Protein AF-A0A3M2H0T8-F1 (afdb_monomer)

Foldseek 3Di:
DVVVVVVVVVVVVVVVVVVVVVVVVVLVVLLVVLVVLLVVLLVLLVVLLVVLLVVLCPDPPCSVVSNVVSVVVVVVLVVVLVVVLVVVLVPDPPDSVSSSSSSVSSSVSSNVSSVVSNVSD

Sequence (121 aa):
MVGRAIVVALLFIGLAHAGLEEELEQQQEIEARLQFELEMQRELSALTYSDAVEFAQGAIINREEQMERLEAADIIWDEFIERICRAETLESIGTRAERANNLQCMIKKYKEKEIFFKAII

Solvent-accessible surface area (backbone atoms only — not comparable to full-atom values): 6441 Å² total; per-residue (Å²): 126,67,73,65,58,55,55,53,53,52,52,54,52,54,53,53,50,54,53,49,54,53,52,51,52,52,52,50,54,51,45,53,52,41,51,52,51,32,52,53,32,47,53,51,25,53,49,30,44,50,52,33,50,57,54,42,69,70,43,93,68,65,34,68,62,52,51,55,51,50,55,52,48,56,54,50,48,54,55,49,40,58,52,51,30,62,60,74,34,72,91,41,79,96,38,73,68,29,52,45,51,29,40,52,41,41,33,54,44,32,48,52,51,24,54,54,31,57,72,73,100

Secondary structure (DSSP, 8-state):
-HHHHHHHHHHHHHHHHHHHHHHHHHHHHHHHHHHHHHHHHHHHHHHHHHHHHHHHHT-SSSHHHHHHHHHHHHHHHHHHHHHHHHHTTGGGTTSHHHHHHHHHHHHHHHHHHHHHHHTT-

pLDDT: mean 85.29, std 16.21, range [44.16, 98.5]

Radius of gyration: 23.61 Å; Cα contacts (8 Å, |Δi|>4): 68; chains: 1; bounding box: 53×27×75 Å

Nearest PDB structures (foldseek):
  3gi7-assembly1_A  TM=9.028E-01  e=1.468E-03  Pseudomonas putida KT2440
  4ons-assembly2_C  TM=5.572E-01  e=5.018E+00  Mus musculus
  3k1s-assembly1_A  TM=3.039E-01  e=1.405E+00  Bacillus anthracis
  8qhz-assembly1_D  TM=3.862E-01  e=8.259E+00  Synechocystis sp. PCC 6803

Mean predicted aligned error: 9.03 Å

Structure (mmCIF, N/CA/C/O backbone):
data_AF-A0A3M2H0T8-F1
#
_entry.id   AF-A0A3M2H0T8-F1
#
loop_
_atom_site.group_PDB
_atom_site.id
_atom_site.type_symbol
_atom_site.label_atom_id
_atom_site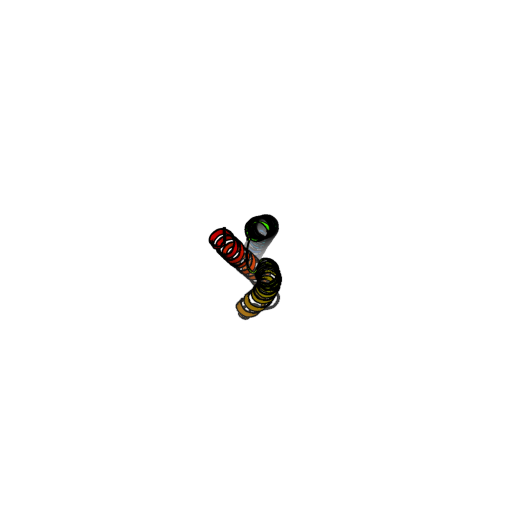.label_alt_id
_atom_site.label_comp_id
_atom_site.label_asym_id
_atom_site.label_entity_id
_atom_site.label_seq_id
_atom_site.pdbx_PDB_ins_code
_atom_site.Cartn_x
_atom_site.Cartn_y
_atom_site.Cartn_z
_atom_site.occupancy
_atom_site.B_iso_or_equiv
_atom_site.auth_seq_id
_atom_site.auth_comp_id
_atom_site.auth_asym_id
_atom_site.auth_atom_id
_atom_site.pdbx_PDB_model_num
ATOM 1 N N . MET A 1 1 ? -33.175 -13.168 52.761 1.00 48.53 1 MET A N 1
ATOM 2 C CA . MET A 1 1 ? -31.821 -13.162 52.154 1.00 48.53 1 MET A CA 1
ATOM 3 C C . MET A 1 1 ? -31.810 -13.288 50.623 1.00 48.53 1 MET A C 1
ATOM 5 O O . MET A 1 1 ? -30.741 -13.174 50.048 1.00 48.53 1 MET A O 1
ATOM 9 N N . VAL A 1 2 ? -32.959 -13.426 49.942 1.00 49.72 2 VAL A N 1
ATOM 10 C CA . VAL A 1 2 ? -33.021 -13.572 48.468 1.00 49.72 2 VAL A CA 1
ATOM 11 C C . VAL A 1 2 ? -32.910 -12.226 47.722 1.00 49.72 2 VAL A C 1
ATOM 13 O O . VAL A 1 2 ? -32.264 -12.147 46.686 1.00 49.72 2 VAL A O 1
ATOM 16 N N . GLY A 1 3 ? -33.433 -11.130 48.288 1.00 44.16 3 GLY A N 1
ATOM 17 C CA . GLY A 1 3 ? -33.424 -9.811 47.630 1.00 44.16 3 GLY A CA 1
ATOM 18 C C . GLY A 1 3 ? -32.046 -9.149 47.474 1.00 44.16 3 GLY A C 1
ATOM 19 O O . GLY A 1 3 ? -31.852 -8.369 46.552 1.00 44.16 3 GLY A O 1
ATOM 20 N N . ARG A 1 4 ? -31.062 -9.483 48.325 1.00 49.75 4 ARG A N 1
ATOM 21 C CA . ARG A 1 4 ? -29.693 -8.932 48.224 1.00 49.75 4 ARG A CA 1
ATOM 22 C C . ARG A 1 4 ? -28.877 -9.560 47.090 1.00 49.75 4 ARG A C 1
ATOM 24 O O . ARG A 1 4 ? -28.058 -8.869 46.503 1.00 49.75 4 ARG A O 1
ATOM 31 N N . ALA A 1 5 ? -29.119 -10.829 46.757 1.00 51.62 5 ALA A N 1
ATOM 32 C CA . ALA A 1 5 ? -28.405 -11.515 45.677 1.00 51.62 5 ALA A CA 1
ATOM 33 C C . ALA A 1 5 ? -28.836 -11.016 44.284 1.00 51.62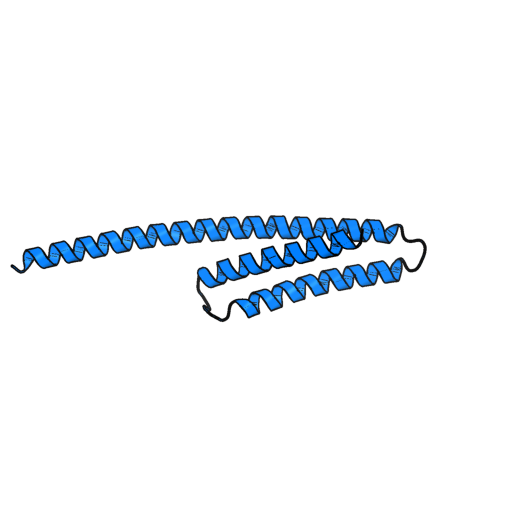 5 ALA A C 1
ATOM 35 O O . ALA A 1 5 ? -28.008 -10.892 43.387 1.00 51.62 5 ALA A O 1
ATOM 36 N N . ILE A 1 6 ? -30.115 -10.660 44.126 1.00 55.44 6 ILE A N 1
ATOM 37 C CA . ILE A 1 6 ? -30.679 -10.178 42.854 1.00 55.44 6 ILE A CA 1
ATOM 38 C C . ILE A 1 6 ? -30.153 -8.775 42.502 1.00 55.44 6 ILE A C 1
ATOM 40 O O . ILE A 1 6 ? -29.829 -8.510 41.348 1.00 55.44 6 ILE A O 1
ATOM 44 N N . VAL A 1 7 ? -29.991 -7.892 43.494 1.00 55.25 7 VAL A N 1
ATOM 45 C CA . VAL A 1 7 ? -29.463 -6.528 43.284 1.00 55.25 7 VAL A CA 1
ATOM 46 C C . VAL A 1 7 ? -27.986 -6.544 42.873 1.00 55.25 7 VAL A C 1
ATOM 48 O O . VAL A 1 7 ? -27.573 -5.759 42.026 1.00 55.25 7 VAL A O 1
ATOM 51 N N . VAL A 1 8 ? -27.197 -7.467 43.427 1.00 58.06 8 VAL A N 1
ATOM 52 C CA . VAL A 1 8 ? -25.776 -7.617 43.084 1.00 58.06 8 VAL A CA 1
ATOM 53 C C . VAL A 1 8 ? -25.608 -8.139 41.652 1.00 58.06 8 VAL A C 1
ATOM 55 O O . VAL A 1 8 ? -24.795 -7.602 40.907 1.00 58.06 8 VAL A O 1
ATOM 58 N N . ALA A 1 9 ? -26.418 -9.115 41.227 1.00 53.59 9 ALA A N 1
ATOM 59 C CA . ALA A 1 9 ? -26.381 -9.627 39.855 1.00 53.59 9 ALA A CA 1
ATOM 60 C C . ALA A 1 9 ? -26.730 -8.550 38.807 1.00 53.59 9 ALA A C 1
ATOM 62 O O . ALA A 1 9 ? -26.059 -8.457 37.785 1.00 53.59 9 ALA A O 1
ATOM 63 N N . LEU A 1 10 ? -27.720 -7.691 39.077 1.00 53.28 10 LEU A N 1
ATOM 64 C CA . LEU A 1 10 ? -28.104 -6.596 38.172 1.00 53.28 10 LEU A CA 1
ATOM 65 C C . LEU A 1 10 ? -27.018 -5.515 38.038 1.00 53.28 10 LEU A C 1
ATOM 67 O O . LEU A 1 10 ? -26.814 -4.993 36.944 1.00 53.28 10 LEU A O 1
ATOM 71 N N . LEU A 1 11 ? -26.284 -5.217 39.116 1.00 52.72 11 LEU A N 1
ATOM 72 C CA . LEU A 1 11 ? -25.150 -4.282 39.085 1.00 52.72 11 LEU A CA 1
ATOM 73 C C . LEU A 1 11 ? -23.981 -4.812 38.241 1.00 52.72 11 LEU A C 1
ATOM 75 O O . LEU A 1 11 ? -23.386 -4.053 37.481 1.00 52.72 11 LEU A O 1
ATOM 79 N N . PHE A 1 12 ? -23.679 -6.111 38.328 1.00 50.88 12 PHE A N 1
ATOM 80 C CA . PHE A 1 12 ? -22.622 -6.721 37.515 1.00 50.88 12 PHE A CA 1
ATOM 81 C C . PHE A 1 12 ? -22.989 -6.814 36.029 1.00 50.88 12 PHE A C 1
ATOM 83 O O . PHE A 1 12 ? -22.121 -6.619 35.184 1.00 50.88 12 PHE A O 1
ATOM 90 N N . ILE A 1 13 ? -24.264 -7.046 35.700 1.00 54.66 13 ILE A N 1
ATOM 91 C CA . ILE A 1 13 ? -24.732 -7.054 34.305 1.00 54.66 13 ILE A CA 1
ATOM 92 C C . ILE A 1 13 ? -24.664 -5.641 33.702 1.00 54.66 13 ILE A C 1
ATOM 94 O O . ILE A 1 13 ? -24.212 -5.491 32.572 1.00 54.66 13 ILE A O 1
ATOM 98 N N . GLY A 1 14 ? -25.045 -4.603 34.459 1.00 51.00 14 GLY A N 1
ATOM 99 C CA . GLY A 1 14 ? -24.964 -3.209 34.003 1.00 51.00 14 GLY A CA 1
ATOM 100 C C . GLY A 1 14 ? -23.530 -2.715 33.772 1.00 51.00 14 GLY A C 1
ATOM 101 O O . GLY A 1 14 ? -23.268 -2.059 32.770 1.00 51.00 14 GLY A O 1
ATOM 102 N N . LEU A 1 15 ? -22.587 -3.078 34.652 1.00 53.09 15 LEU A N 1
ATOM 103 C CA . LEU A 1 15 ? -21.163 -2.747 34.486 1.00 53.09 15 LEU A CA 1
ATOM 104 C C . LEU A 1 15 ? -20.522 -3.492 33.306 1.00 53.09 15 LEU A C 1
ATOM 106 O O . LEU A 1 15 ? -19.713 -2.914 32.587 1.00 53.09 15 LEU A O 1
ATOM 110 N N . ALA A 1 16 ? -20.902 -4.754 33.080 1.00 57.56 16 ALA A N 1
ATOM 111 C CA . ALA A 1 16 ? -20.417 -5.527 31.939 1.00 57.56 16 ALA A CA 1
ATOM 112 C C . ALA A 1 16 ? -20.943 -4.989 30.596 1.00 57.56 16 ALA A C 1
ATOM 114 O O . ALA A 1 16 ? -20.222 -5.029 29.605 1.00 57.56 16 ALA A O 1
ATOM 115 N N . HIS A 1 17 ? -22.176 -4.470 30.556 1.00 59.66 17 HIS A N 1
ATOM 116 C CA . HIS A 1 17 ? -22.751 -3.879 29.343 1.00 59.66 17 HIS A CA 1
ATOM 117 C C . HIS A 1 17 ? -22.107 -2.533 28.989 1.00 59.66 17 HIS A C 1
ATOM 119 O O . HIS A 1 17 ? -21.758 -2.321 27.834 1.00 59.66 17 HIS A O 1
ATOM 125 N N . ALA A 1 18 ? -21.876 -1.672 29.987 1.00 61.16 18 ALA A N 1
ATOM 126 C CA . ALA A 1 18 ? -21.189 -0.398 29.780 1.00 61.16 18 ALA A CA 1
ATOM 127 C C . ALA A 1 18 ? -19.733 -0.596 29.319 1.00 61.16 18 ALA A C 1
ATOM 129 O O . ALA A 1 18 ? -19.278 0.087 28.409 1.00 61.16 18 ALA A O 1
ATOM 130 N N . GLY A 1 19 ? -19.024 -1.578 29.893 1.00 70.81 19 GLY A N 1
ATOM 131 C CA . GLY A 1 19 ? -17.665 -1.916 29.459 1.00 70.81 19 GLY A CA 1
ATOM 132 C C . GLY A 1 19 ? -17.600 -2.489 28.039 1.00 70.81 19 GLY A C 1
ATOM 133 O O . GLY A 1 19 ? -16.646 -2.220 27.319 1.00 70.81 19 GLY A O 1
ATOM 134 N N . LEU A 1 20 ? -18.621 -3.241 27.614 1.00 73.81 20 LEU A N 1
ATOM 135 C CA . LEU A 1 20 ? -18.694 -3.794 26.259 1.00 73.81 20 LEU A CA 1
ATOM 136 C C . LEU A 1 20 ? -18.987 -2.719 25.201 1.00 73.81 20 LEU A C 1
ATOM 138 O O 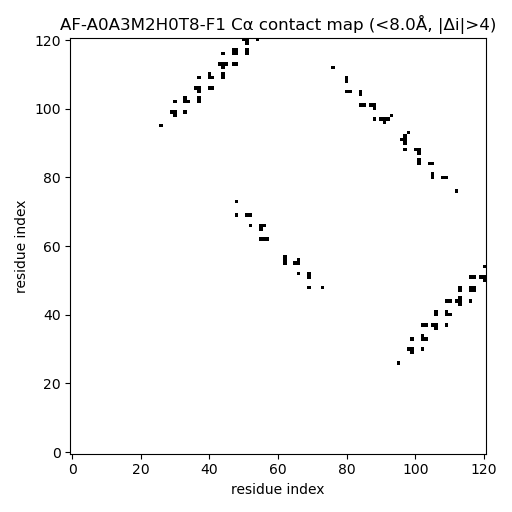. LEU A 1 20 ? -18.412 -2.769 24.117 1.00 73.81 20 LEU A O 1
ATOM 142 N N . GLU A 1 21 ? -19.880 -1.767 25.489 1.00 78.81 21 GLU A N 1
ATOM 143 C CA . GLU A 1 21 ? -20.152 -0.634 24.589 1.00 78.81 21 GLU A CA 1
ATOM 144 C C . GLU A 1 21 ? -18.904 0.236 24.400 1.00 78.81 21 GLU A C 1
ATOM 146 O O . GLU A 1 21 ? -18.537 0.529 23.263 1.00 78.81 21 GLU A O 1
ATOM 151 N N . GLU A 1 22 ? -18.200 0.557 25.488 1.00 82.38 22 GLU A N 1
ATOM 152 C CA . GLU A 1 22 ? -16.956 1.334 25.437 1.00 82.38 22 GLU A CA 1
ATOM 153 C C . GLU A 1 22 ? -15.851 0.600 24.653 1.00 82.38 22 GLU A C 1
ATOM 155 O O . GLU A 1 22 ? -15.163 1.202 23.827 1.00 82.38 22 GLU A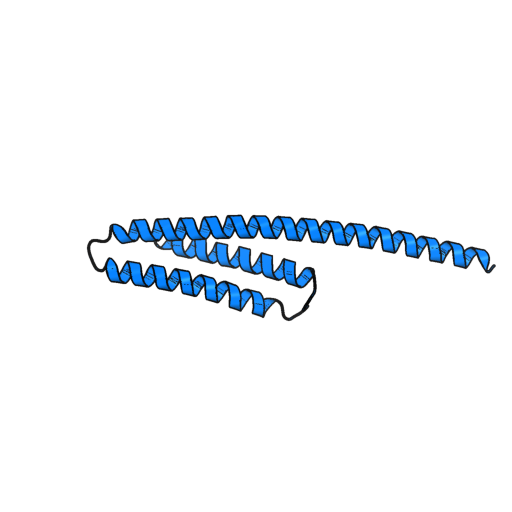 O 1
ATOM 160 N N . GLU A 1 23 ? -15.708 -0.717 24.837 1.00 81.44 23 GLU A N 1
ATOM 161 C CA . GLU A 1 23 ? -14.753 -1.530 24.072 1.00 81.44 23 GLU A CA 1
ATOM 162 C C . GLU A 1 23 ? -15.097 -1.567 22.570 1.00 81.44 23 GLU A C 1
ATOM 164 O O . GLU A 1 23 ? -14.206 -1.500 21.718 1.00 81.44 23 GLU A O 1
ATOM 169 N N . LEU A 1 24 ? -16.386 -1.637 22.222 1.00 84.25 24 LEU A N 1
ATOM 170 C CA . LEU A 1 24 ? -16.840 -1.620 20.830 1.00 84.25 24 LEU A CA 1
ATOM 171 C C . LEU A 1 24 ? -16.598 -0.268 20.153 1.00 84.25 24 LEU A C 1
ATOM 173 O O . LEU A 1 24 ? -16.153 -0.250 19.001 1.00 84.25 24 LEU A O 1
ATOM 177 N N . GLU A 1 25 ? -16.864 0.840 20.846 1.00 86.94 25 GLU A N 1
ATOM 178 C CA . GLU A 1 25 ? -16.569 2.187 20.347 1.00 86.94 25 GLU A CA 1
ATOM 179 C C . GLU A 1 25 ? -15.063 2.364 20.120 1.00 86.94 25 GLU A C 1
ATOM 181 O O . GLU A 1 25 ? -14.646 2.762 19.031 1.00 86.94 25 GLU A O 1
ATOM 186 N N . GLN A 1 26 ? -14.229 1.950 21.079 1.00 85.19 26 GLN A N 1
ATOM 187 C CA . GLN A 1 26 ? -12.772 1.994 20.926 1.00 85.19 26 GLN A CA 1
ATOM 188 C C . GLN A 1 26 ? -12.285 1.170 19.727 1.00 85.19 26 GLN A C 1
ATOM 190 O O . GLN A 1 26 ? -11.443 1.630 18.954 1.00 85.19 26 GLN A O 1
ATOM 195 N N . GLN A 1 27 ? -12.820 -0.038 19.523 1.00 85.06 27 GLN A N 1
ATOM 196 C CA . GLN A 1 27 ? -12.460 -0.855 18.360 1.00 85.06 27 GLN A CA 1
ATOM 197 C C . GLN A 1 27 ? -12.877 -0.196 17.038 1.00 85.06 27 GLN A C 1
ATOM 199 O O . GLN A 1 27 ? -12.132 -0.270 16.060 1.00 85.06 27 GLN A O 1
ATOM 204 N N . GLN A 1 28 ? -14.027 0.483 16.995 1.00 89.06 28 GLN A N 1
ATOM 205 C CA . GLN A 1 28 ? -14.463 1.236 15.815 1.00 89.06 28 GLN A CA 1
ATOM 206 C C . GLN A 1 28 ? -13.549 2.420 15.507 1.00 89.06 28 GLN A C 1
ATOM 208 O O . GLN A 1 28 ? -13.194 2.621 14.345 1.00 89.06 28 GLN A O 1
ATOM 213 N N . GLU A 1 29 ? -13.142 3.179 16.523 1.00 91.44 29 GLU A N 1
ATOM 214 C CA . GLU A 1 29 ? -12.199 4.286 16.351 1.00 91.44 29 GLU A CA 1
ATOM 215 C C . GLU A 1 29 ? -10.838 3.795 15.844 1.00 91.44 29 GLU A C 1
ATOM 217 O O . GLU A 1 29 ? -10.253 4.397 14.938 1.00 91.44 29 GLU A O 1
ATOM 222 N N . ILE A 1 30 ? -10.352 2.668 16.375 1.00 91.19 30 ILE A N 1
ATOM 223 C CA . ILE A 1 30 ? -9.115 2.031 15.913 1.00 91.19 30 ILE A CA 1
ATOM 224 C C . ILE A 1 30 ? -9.242 1.606 14.446 1.00 91.19 30 ILE A C 1
ATOM 226 O O . ILE A 1 30 ? -8.358 1.918 13.649 1.00 91.19 30 ILE A O 1
ATOM 230 N N . GLU A 1 31 ? -10.330 0.929 14.067 1.00 91.38 31 GLU A N 1
ATOM 231 C CA . GLU A 1 31 ? -10.573 0.522 12.676 1.00 91.38 31 GLU A CA 1
ATOM 232 C C . GLU A 1 31 ? -10.602 1.730 11.727 1.00 91.38 31 GLU A C 1
ATOM 234 O O . GLU A 1 31 ? -9.951 1.697 10.682 1.00 91.38 31 GLU A O 1
ATOM 239 N N . ALA A 1 32 ? -11.304 2.805 12.095 1.00 94.00 32 ALA A N 1
ATOM 240 C CA . ALA A 1 32 ? -11.398 4.017 11.282 1.00 94.00 32 ALA A CA 1
ATOM 241 C C . ALA A 1 32 ? -10.031 4.692 11.100 1.00 94.00 32 ALA A C 1
ATOM 243 O O . ALA A 1 32 ? -9.663 5.092 9.994 1.00 94.00 32 ALA A O 1
ATOM 244 N N . ARG A 1 33 ? -9.236 4.766 12.173 1.00 96.69 33 ARG A N 1
ATOM 245 C CA . ARG A 1 33 ? -7.872 5.295 12.112 1.00 96.69 33 ARG A CA 1
ATOM 246 C C . ARG A 1 33 ? -6.972 4.450 11.210 1.00 96.69 33 ARG A C 1
ATOM 248 O O . ARG A 1 33 ? -6.222 5.009 10.416 1.00 96.69 33 ARG A O 1
ATOM 255 N N . LEU A 1 34 ? -7.042 3.124 11.327 1.00 96.88 34 LEU A N 1
ATOM 256 C CA . LEU A 1 34 ? -6.255 2.210 10.498 1.00 96.88 34 LEU A CA 1
ATOM 257 C C . LEU A 1 34 ? -6.661 2.287 9.020 1.00 96.88 34 LEU A C 1
ATOM 259 O O . LEU A 1 34 ? -5.802 2.206 8.149 1.00 96.88 34 LEU A O 1
ATOM 263 N N . GLN A 1 35 ? -7.945 2.478 8.716 1.00 97.31 35 GLN A N 1
ATOM 264 C CA . GLN A 1 35 ? -8.400 2.705 7.341 1.00 97.31 35 GLN A CA 1
ATOM 265 C C . GLN A 1 35 ? -7.800 3.982 6.752 1.00 97.31 35 GLN A C 1
ATOM 267 O O . GLN A 1 35 ? -7.232 3.934 5.664 1.00 97.31 35 GLN A O 1
ATOM 272 N N . PHE A 1 36 ? -7.850 5.087 7.497 1.00 97.94 36 PHE A N 1
ATOM 273 C CA . PHE A 1 36 ? -7.234 6.342 7.070 1.00 97.94 36 PHE A CA 1
ATOM 274 C C . PHE A 1 36 ? -5.717 6.200 6.856 1.00 97.94 36 PHE A C 1
ATOM 276 O O . PHE A 1 36 ? -5.170 6.666 5.858 1.00 97.94 36 PHE A O 1
ATOM 283 N N . GLU A 1 37 ? -5.024 5.515 7.769 1.00 98.19 37 GLU A N 1
ATOM 284 C CA . GLU A 1 37 ? -3.587 5.259 7.642 1.00 98.19 37 GLU A CA 1
ATOM 285 C C . GLU A 1 37 ? -3.258 4.392 6.417 1.00 98.19 37 GLU A C 1
ATOM 287 O O . GLU A 1 37 ? -2.285 4.664 5.714 1.00 98.19 37 GLU A O 1
ATOM 292 N N . LEU A 1 38 ? -4.088 3.389 6.117 1.00 98.12 38 LEU A N 1
ATOM 293 C CA . LEU A 1 38 ? -3.945 2.560 4.922 1.00 98.12 38 LEU A CA 1
ATOM 294 C C . LEU A 1 38 ? -4.119 3.370 3.632 1.00 98.12 38 LEU A C 1
ATOM 296 O O . LEU A 1 38 ? -3.349 3.175 2.694 1.00 98.12 38 LEU A O 1
ATOM 300 N N . GLU A 1 39 ? -5.109 4.260 3.570 1.00 98.31 39 GLU A N 1
ATOM 301 C CA . GLU A 1 39 ? -5.330 5.135 2.410 1.00 98.31 39 GLU A CA 1
ATOM 302 C C . GLU A 1 39 ? -4.120 6.038 2.160 1.00 98.31 39 GLU A C 1
ATOM 304 O O . GLU A 1 39 ? -3.553 6.017 1.068 1.00 98.31 39 GLU A O 1
ATOM 309 N N . MET A 1 40 ? -3.641 6.726 3.198 1.00 98.38 40 MET A N 1
ATOM 310 C CA . MET A 1 40 ? -2.436 7.554 3.115 1.00 98.38 40 MET A CA 1
ATOM 311 C C . MET A 1 40 ? -1.213 6.738 2.666 1.00 98.38 40 MET A C 1
ATOM 313 O O . MET A 1 40 ? -0.441 7.172 1.813 1.00 98.38 40 MET A O 1
ATOM 317 N N . GLN A 1 41 ? -1.017 5.540 3.222 1.00 98.31 41 GLN A N 1
ATOM 318 C CA . GLN A 1 41 ? 0.140 4.711 2.890 1.00 98.31 41 GLN A CA 1
ATOM 319 C C . GLN A 1 41 ? 0.078 4.163 1.453 1.00 98.31 41 GLN A C 1
ATOM 321 O O . GLN A 1 41 ? 1.120 4.020 0.807 1.00 98.31 41 GLN A O 1
ATOM 326 N N . ARG A 1 42 ? -1.127 3.896 0.929 1.00 98.19 42 ARG A N 1
ATOM 327 C CA . ARG A 1 42 ? -1.348 3.559 -0.486 1.00 98.19 42 ARG A CA 1
ATOM 328 C C . ARG A 1 42 ? -0.975 4.720 -1.394 1.00 98.19 42 ARG A C 1
ATOM 330 O O . ARG A 1 42 ? -0.206 4.509 -2.329 1.00 98.19 42 ARG A O 1
ATOM 337 N N . GLU A 1 43 ? -1.451 5.926 -1.089 1.00 98.31 43 GLU A N 1
ATOM 338 C CA . GLU A 1 43 ? -1.112 7.138 -1.844 1.00 98.31 43 GLU A CA 1
ATOM 339 C C . GLU A 1 43 ? 0.400 7.388 -1.866 1.00 98.31 43 GLU A C 1
ATOM 341 O O . GLU A 1 43 ? 0.968 7.615 -2.933 1.00 98.31 43 GLU A O 1
ATOM 346 N N . LEU A 1 44 ? 1.073 7.263 -0.717 1.00 98.12 44 LEU A N 1
ATOM 347 C CA . LEU A 1 44 ? 2.531 7.391 -0.632 1.00 98.12 44 LEU A CA 1
ATOM 348 C C . LEU A 1 44 ? 3.250 6.343 -1.487 1.00 98.12 44 LEU A C 1
ATOM 350 O O . LEU A 1 44 ? 4.174 6.687 -2.222 1.00 98.12 44 LEU A O 1
ATOM 354 N N . SER A 1 45 ? 2.820 5.078 -1.434 1.00 97.69 45 SER A N 1
ATOM 355 C CA . SER A 1 45 ? 3.428 4.026 -2.255 1.00 97.69 45 SER A CA 1
ATOM 356 C C . SER A 1 45 ? 3.237 4.278 -3.758 1.00 97.69 45 SER A C 1
ATOM 358 O O . SER A 1 45 ? 4.188 4.132 -4.526 1.00 97.69 45 SER A O 1
ATOM 360 N N . ALA A 1 46 ? 2.053 4.743 -4.170 1.00 98.00 46 ALA A N 1
ATOM 361 C CA . ALA A 1 46 ? 1.748 5.074 -5.559 1.00 98.00 46 ALA A CA 1
ATOM 362 C C . ALA A 1 46 ? 2.567 6.274 -6.054 1.00 98.00 46 ALA A C 1
ATOM 364 O O . ALA A 1 46 ? 3.083 6.251 -7.171 1.00 98.00 46 ALA A O 1
ATOM 365 N N . LEU A 1 47 ? 2.752 7.291 -5.207 1.00 98.31 47 LEU A N 1
ATOM 366 C CA . LEU A 1 47 ? 3.627 8.421 -5.507 1.00 98.31 47 LEU A CA 1
ATOM 367 C C . LEU A 1 47 ? 5.070 7.954 -5.731 1.00 98.31 47 LEU A C 1
ATOM 369 O O . LEU A 1 47 ? 5.664 8.289 -6.746 1.00 98.31 47 LEU A O 1
ATOM 373 N N . THR A 1 48 ? 5.610 7.109 -4.849 1.00 97.75 48 THR A N 1
ATOM 374 C CA . THR A 1 48 ? 6.987 6.609 -5.013 1.00 97.75 48 THR A CA 1
ATOM 375 C C . THR A 1 48 ? 7.176 5.728 -6.244 1.00 97.75 48 THR A C 1
ATOM 377 O O . THR A 1 48 ? 8.248 5.742 -6.845 1.00 97.75 48 THR A O 1
ATOM 380 N N . TYR A 1 49 ? 6.144 4.981 -6.648 1.00 97.94 49 TYR A N 1
ATOM 381 C CA . TYR A 1 49 ? 6.142 4.273 -7.925 1.00 97.94 49 TYR A CA 1
ATOM 382 C C . TYR A 1 49 ? 6.179 5.257 -9.104 1.00 97.94 49 TYR A C 1
ATOM 384 O O . TYR A 1 49 ? 6.989 5.086 -10.014 1.00 97.94 49 TYR A O 1
ATOM 392 N N . SER A 1 50 ? 5.359 6.313 -9.066 1.00 97.75 50 SER A N 1
ATOM 393 C CA . SER A 1 50 ? 5.369 7.372 -10.083 1.00 97.75 50 SER A CA 1
ATOM 394 C C . SER A 1 50 ? 6.741 8.044 -10.194 1.00 97.75 50 SER A C 1
ATOM 396 O O . SER A 1 50 ? 7.232 8.235 -11.305 1.00 97.75 50 SER A O 1
ATOM 398 N N . ASP A 1 51 ? 7.387 8.340 -9.065 1.00 97.19 51 ASP A N 1
ATOM 399 C CA . ASP A 1 51 ? 8.735 8.915 -9.031 1.00 97.19 51 ASP A CA 1
ATOM 400 C C . ASP A 1 51 ? 9.772 7.951 -9.646 1.00 97.19 51 ASP A C 1
ATOM 402 O O . ASP A 1 51 ? 10.633 8.361 -10.426 1.00 97.19 51 ASP A O 1
ATOM 406 N N . ALA A 1 52 ? 9.674 6.647 -9.354 1.00 96.25 52 ALA A N 1
ATOM 407 C CA . ALA A 1 52 ? 10.544 5.626 -9.945 1.00 96.25 52 ALA A CA 1
ATOM 408 C C . ALA A 1 52 ? 10.335 5.486 -11.464 1.00 96.25 52 ALA A C 1
ATOM 410 O O . ALA A 1 52 ? 11.296 5.302 -12.215 1.00 96.25 52 ALA A O 1
ATOM 411 N N . VAL A 1 53 ? 9.090 5.609 -11.929 1.00 96.12 53 VAL A N 1
ATOM 412 C CA . VAL A 1 53 ? 8.750 5.652 -13.355 1.00 96.12 53 VAL A CA 1
ATOM 413 C C . VAL A 1 53 ? 9.350 6.889 -14.024 1.00 96.12 53 VAL A C 1
ATOM 415 O O . VAL A 1 53 ? 9.976 6.763 -15.076 1.00 96.12 53 VAL A O 1
ATOM 418 N N . GLU A 1 54 ? 9.204 8.072 -13.427 1.00 95.00 54 GLU A N 1
ATOM 419 C CA . GLU A 1 54 ? 9.798 9.309 -13.947 1.00 95.00 54 GLU A CA 1
ATOM 420 C C . GLU A 1 54 ? 11.327 9.192 -14.045 1.00 95.00 54 GLU A C 1
ATOM 422 O O . GLU A 1 54 ? 11.915 9.519 -15.080 1.00 95.00 54 GLU A O 1
ATOM 427 N N . PHE A 1 55 ? 11.970 8.634 -13.018 1.00 92.75 55 PHE A N 1
ATOM 428 C CA . PHE A 1 55 ? 13.404 8.358 -13.030 1.00 92.75 55 PHE A CA 1
ATOM 429 C C . PHE A 1 55 ? 13.806 7.422 -14.184 1.00 92.75 55 PHE A C 1
ATOM 431 O O . PHE A 1 55 ? 14.730 7.727 -14.947 1.00 92.75 55 PHE A O 1
ATOM 438 N N . ALA A 1 56 ? 13.078 6.318 -14.377 1.00 92.38 56 ALA A N 1
ATOM 439 C CA . ALA A 1 56 ? 13.343 5.355 -15.447 1.00 92.38 56 ALA A CA 1
ATOM 440 C C . ALA A 1 56 ? 13.109 5.931 -16.856 1.00 92.38 56 ALA A C 1
ATOM 442 O 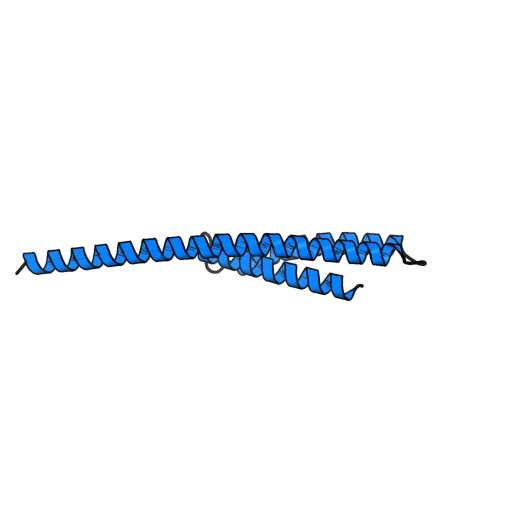O . ALA A 1 56 ? 13.804 5.553 -17.802 1.00 92.38 56 ALA A O 1
ATOM 443 N N . GLN A 1 57 ? 12.193 6.892 -17.026 1.00 91.25 57 GLN A N 1
ATOM 444 C CA . GLN A 1 57 ? 11.991 7.575 -18.312 1.00 91.25 57 GLN A CA 1
ATOM 445 C C . GLN A 1 57 ? 13.236 8.341 -18.782 1.00 91.25 57 GLN A C 1
ATOM 447 O O . GLN A 1 57 ? 13.445 8.480 -19.993 1.00 91.25 57 GLN A O 1
ATOM 452 N N . GLY A 1 58 ? 14.077 8.790 -17.845 1.00 89.31 58 GLY A N 1
ATOM 453 C CA . GLY A 1 58 ? 15.366 9.425 -18.120 1.00 89.31 58 GLY A CA 1
ATOM 454 C C . GLY A 1 58 ? 16.456 8.468 -18.620 1.00 89.31 58 GLY A C 1
ATOM 455 O O . GLY A 1 58 ? 17.523 8.927 -19.038 1.00 89.31 58 GLY A O 1
ATOM 456 N N . ALA A 1 59 ? 16.224 7.150 -18.608 1.00 87.25 59 ALA A N 1
ATOM 457 C CA . ALA A 1 59 ? 17.211 6.165 -19.033 1.00 87.25 59 ALA A CA 1
ATOM 458 C C . ALA A 1 59 ? 17.490 6.229 -20.547 1.00 87.25 59 ALA A C 1
ATOM 460 O O . ALA A 1 59 ? 16.587 6.212 -21.385 1.00 87.25 59 ALA A O 1
ATOM 461 N N . ILE A 1 60 ? 18.778 6.244 -20.905 1.00 85.50 60 ILE A N 1
ATOM 462 C CA . ILE A 1 60 ? 19.247 6.298 -22.303 1.00 85.50 60 ILE A CA 1
ATOM 463 C C . ILE A 1 60 ? 19.205 4.907 -22.963 1.00 85.50 60 ILE A C 1
ATOM 465 O O . ILE A 1 60 ? 19.067 4.795 -24.179 1.00 85.50 60 ILE A O 1
ATOM 469 N N . ILE A 1 61 ? 19.322 3.839 -22.168 1.00 86.38 61 ILE A N 1
ATOM 470 C CA . ILE A 1 61 ? 19.408 2.445 -22.623 1.00 86.38 61 ILE A CA 1
ATOM 471 C C . ILE A 1 61 ? 18.376 1.613 -21.853 1.00 86.38 61 ILE A C 1
ATOM 473 O O . ILE A 1 61 ? 18.195 1.822 -20.657 1.00 86.38 61 ILE A O 1
ATOM 477 N N . ASN A 1 62 ? 17.721 0.667 -22.533 1.00 86.94 62 ASN A N 1
ATOM 478 C CA . ASN A 1 62 ? 16.742 -0.276 -21.965 1.00 86.94 62 ASN A CA 1
ATOM 479 C C . ASN A 1 62 ? 15.532 0.373 -21.270 1.00 86.94 62 ASN A C 1
ATOM 481 O O . ASN A 1 62 ? 14.896 -0.261 -20.435 1.00 86.94 62 ASN A O 1
ATOM 485 N N . ARG A 1 63 ? 15.188 1.618 -21.623 1.00 91.62 63 ARG A N 1
ATOM 486 C CA . ARG A 1 63 ? 14.056 2.350 -21.034 1.00 91.62 63 ARG A CA 1
ATOM 487 C C . ARG A 1 63 ? 12.747 1.560 -21.085 1.00 91.62 63 ARG A C 1
ATOM 489 O O . ARG A 1 63 ? 12.051 1.484 -20.087 1.00 91.62 63 ARG A O 1
ATOM 496 N N . GLU A 1 64 ? 12.418 0.981 -22.237 1.00 93.12 64 GLU A N 1
ATOM 497 C CA . GLU A 1 64 ? 11.180 0.209 -22.422 1.00 93.12 64 GLU A CA 1
ATOM 498 C C . GLU A 1 64 ? 11.130 -1.004 -21.485 1.00 93.12 64 GLU A C 1
ATOM 500 O O . GLU A 1 64 ? 10.188 -1.148 -20.717 1.00 93.12 64 GLU A O 1
ATOM 505 N N . GLU A 1 65 ? 12.209 -1.787 -21.435 1.00 94.38 65 GLU A N 1
ATOM 506 C CA . GLU A 1 65 ? 12.324 -2.927 -20.522 1.00 94.38 65 GLU A CA 1
ATOM 507 C C . GLU A 1 65 ? 12.269 -2.503 -19.041 1.00 94.38 65 GLU A C 1
ATOM 509 O O . GLU A 1 65 ? 11.675 -3.196 -18.217 1.00 94.38 65 GLU A O 1
ATOM 514 N N . GLN A 1 66 ? 12.878 -1.370 -18.672 1.00 93.69 66 GLN A N 1
ATOM 515 C CA . GLN A 1 66 ? 12.800 -0.848 -17.303 1.00 93.69 66 GLN A CA 1
ATOM 516 C C . GLN A 1 66 ? 11.370 -0.451 -16.927 1.00 93.69 66 GLN A C 1
ATOM 518 O O . GLN A 1 66 ? 10.921 -0.781 -15.831 1.00 93.69 66 GLN A O 1
ATOM 523 N N . MET A 1 67 ? 10.651 0.202 -17.840 1.00 95.81 67 MET A N 1
ATOM 524 C CA . MET A 1 67 ? 9.253 0.583 -17.646 1.00 95.81 67 MET A CA 1
ATOM 525 C C . MET A 1 67 ? 8.349 -0.645 -17.492 1.00 95.81 67 MET A C 1
ATOM 527 O O . MET A 1 67 ? 7.594 -0.714 -16.525 1.00 95.81 67 MET A O 1
ATOM 531 N N . GLU A 1 68 ? 8.483 -1.644 -18.372 1.00 96.31 68 GLU A N 1
ATOM 532 C CA . GLU A 1 68 ? 7.724 -2.902 -18.285 1.00 96.31 68 GLU A CA 1
ATOM 533 C C . GLU A 1 68 ? 7.974 -3.629 -16.956 1.00 96.31 68 GLU A C 1
ATOM 535 O O . GLU A 1 68 ? 7.048 -4.131 -16.318 1.00 96.31 68 GLU A O 1
ATOM 540 N N . ARG A 1 69 ? 9.231 -3.667 -16.498 1.00 95.50 69 ARG A N 1
ATOM 541 C CA . ARG A 1 69 ? 9.589 -4.292 -15.216 1.00 95.50 69 ARG A CA 1
ATOM 542 C C . ARG A 1 69 ? 9.012 -3.539 -14.021 1.00 95.50 69 ARG A C 1
ATOM 544 O O . ARG A 1 69 ? 8.610 -4.189 -13.059 1.00 95.50 69 ARG A O 1
ATOM 551 N N . LEU A 1 70 ? 8.989 -2.206 -14.059 1.00 96.94 70 LEU A N 1
ATOM 552 C CA . LEU A 1 70 ? 8.405 -1.387 -12.995 1.00 96.94 70 LEU A CA 1
ATOM 553 C C . LEU A 1 70 ? 6.890 -1.573 -12.917 1.00 96.94 70 LEU A C 1
ATOM 555 O O . LEU A 1 70 ? 6.372 -1.787 -11.825 1.00 96.94 70 LEU A O 1
ATOM 559 N N . GLU A 1 71 ? 6.196 -1.551 -14.055 1.00 97.75 71 GLU A N 1
ATOM 560 C CA . GLU A 1 71 ? 4.756 -1.830 -14.129 1.00 97.75 71 GLU A CA 1
ATOM 561 C C . GLU A 1 71 ? 4.431 -3.233 -13.599 1.00 97.75 71 GLU A C 1
ATOM 563 O O . GLU A 1 71 ? 3.579 -3.393 -12.725 1.00 97.75 71 GLU A O 1
ATOM 568 N N . ALA A 1 72 ? 5.169 -4.252 -14.049 1.00 97.94 72 ALA A N 1
ATOM 569 C CA . ALA A 1 72 ? 4.981 -5.614 -13.561 1.00 97.94 72 ALA A CA 1
ATOM 570 C C . ALA A 1 72 ? 5.244 -5.729 -12.051 1.00 97.94 72 ALA A C 1
ATOM 572 O O . ALA A 1 72 ? 4.500 -6.410 -11.343 1.00 97.94 72 ALA A O 1
ATOM 573 N N . ALA A 1 73 ? 6.286 -5.066 -11.541 1.00 97.62 73 ALA A N 1
ATOM 574 C CA . ALA A 1 73 ? 6.595 -5.064 -10.116 1.00 97.62 73 ALA A CA 1
ATOM 575 C C . ALA A 1 73 ? 5.479 -4.413 -9.287 1.00 97.62 73 ALA A C 1
ATOM 577 O O . ALA A 1 73 ? 5.131 -4.951 -8.238 1.00 97.62 73 ALA A O 1
ATOM 578 N N . ASP A 1 74 ? 4.908 -3.297 -9.746 1.00 98.25 74 ASP A N 1
ATOM 579 C CA . ASP A 1 74 ? 3.829 -2.588 -9.051 1.00 98.25 74 ASP A CA 1
ATOM 580 C C . ASP A 1 74 ? 2.582 -3.466 -8.870 1.00 98.25 74 ASP A C 1
ATOM 582 O O . ASP A 1 74 ? 2.083 -3.615 -7.746 1.00 98.25 74 ASP A O 1
ATOM 586 N N . ILE A 1 75 ? 2.175 -4.144 -9.950 1.00 98.12 75 ILE A N 1
ATOM 587 C CA . ILE A 1 75 ? 1.057 -5.097 -9.968 1.00 98.12 75 ILE A CA 1
ATOM 588 C C . ILE A 1 75 ? 1.335 -6.286 -9.040 1.00 98.12 75 ILE A C 1
ATOM 590 O O . ILE A 1 75 ? 0.499 -6.647 -8.209 1.00 98.12 75 ILE A O 1
ATOM 594 N N . ILE A 1 76 ? 2.522 -6.896 -9.146 1.00 98.06 76 ILE A N 1
ATOM 595 C CA . ILE A 1 76 ? 2.896 -8.061 -8.328 1.00 98.06 76 ILE A CA 1
ATOM 596 C C . ILE A 1 76 ? 2.926 -7.699 -6.842 1.00 98.06 76 ILE A C 1
ATOM 598 O O . ILE A 1 76 ? 2.522 -8.513 -6.009 1.00 98.06 76 ILE A O 1
ATOM 602 N N . TRP A 1 77 ? 3.382 -6.494 -6.498 1.00 98.19 77 TRP A N 1
ATOM 603 C CA . TRP A 1 77 ? 3.347 -6.008 -5.124 1.00 98.19 77 TRP A CA 1
ATOM 604 C C . TRP A 1 77 ? 1.920 -5.931 -4.586 1.00 98.19 77 TRP A C 1
ATOM 606 O O . TRP A 1 77 ? 1.677 -6.433 -3.491 1.00 98.19 77 TRP A O 1
ATOM 616 N N . ASP A 1 78 ? 0.975 -5.368 -5.339 1.00 97.25 78 ASP A N 1
ATOM 617 C CA . ASP A 1 78 ? -0.417 -5.272 -4.886 1.00 97.25 78 ASP A CA 1
ATOM 618 C C . ASP A 1 78 ? -1.050 -6.654 -4.694 1.00 97.25 78 ASP A C 1
ATOM 620 O O . ASP A 1 78 ? -1.636 -6.929 -3.643 1.00 97.25 78 ASP A O 1
ATOM 624 N N . GLU A 1 79 ? -0.844 -7.575 -5.639 1.00 97.44 79 GLU A N 1
ATOM 625 C CA . GLU A 1 79 ? -1.308 -8.957 -5.490 1.00 97.44 79 GLU A CA 1
ATOM 626 C C . GLU A 1 79 ? -0.680 -9.661 -4.279 1.00 97.44 79 GLU A C 1
ATOM 628 O O . GLU A 1 79 ? -1.356 -10.402 -3.555 1.00 97.44 79 GLU A O 1
ATOM 633 N N . PHE A 1 80 ? 0.619 -9.454 -4.051 1.00 96.62 80 PHE A N 1
ATOM 634 C CA . PHE A 1 80 ? 1.328 -10.015 -2.908 1.00 96.62 80 PHE A CA 1
ATOM 635 C C . PHE A 1 80 ? 0.743 -9.505 -1.588 1.00 96.62 80 PHE A C 1
ATOM 637 O O . PHE A 1 80 ? 0.456 -10.320 -0.708 1.00 96.62 80 PHE A O 1
ATOM 644 N N . ILE A 1 81 ? 0.517 -8.192 -1.471 1.00 96.94 81 ILE A N 1
ATOM 645 C CA . ILE A 1 81 ? -0.072 -7.548 -0.289 1.00 96.94 81 ILE A CA 1
ATOM 646 C C . ILE A 1 81 ? -1.444 -8.149 0.019 1.00 96.94 81 ILE A C 1
ATOM 648 O O . ILE A 1 81 ? -1.700 -8.570 1.149 1.00 96.94 81 ILE A O 1
ATOM 652 N N . GLU A 1 82 ? -2.320 -8.239 -0.982 1.00 93.06 82 GLU A N 1
ATOM 653 C CA . GLU A 1 82 ? -3.665 -8.777 -0.788 1.00 93.06 82 GLU A CA 1
ATOM 654 C C . GLU A 1 82 ? -3.651 -10.237 -0.332 1.00 93.06 82 GLU A C 1
ATOM 656 O O . GLU A 1 82 ? -4.414 -10.623 0.558 1.00 93.06 82 GLU A O 1
ATOM 661 N N . ARG A 1 83 ? -2.788 -11.065 -0.929 1.00 93.06 83 ARG A N 1
ATOM 662 C CA . ARG A 1 83 ? -2.719 -12.494 -0.606 1.00 93.06 83 ARG A CA 1
ATOM 663 C C . ARG A 1 83 ? -2.114 -12.734 0.769 1.00 93.06 83 ARG A C 1
ATOM 665 O O . ARG A 1 83 ? -2.665 -13.531 1.528 1.00 93.06 83 ARG A O 1
ATOM 672 N N . ILE A 1 84 ? -1.012 -12.060 1.103 1.00 92.62 84 ILE A N 1
ATOM 673 C CA . ILE A 1 84 ? -0.320 -12.294 2.374 1.00 92.62 84 ILE A CA 1
ATOM 674 C C . ILE A 1 84 ? -1.156 -11.800 3.555 1.00 92.62 84 ILE A C 1
ATOM 676 O O . ILE A 1 84 ? -1.342 -12.541 4.516 1.00 92.62 84 ILE A O 1
ATOM 680 N N . CYS A 1 85 ? -1.771 -10.620 3.446 1.00 91.94 85 CYS A N 1
ATOM 681 C CA . CYS A 1 85 ? -2.557 -10.057 4.541 1.00 91.94 85 CYS A CA 1
ATOM 682 C C . CYS A 1 85 ? -3.897 -10.762 4.757 1.00 91.94 85 CYS A C 1
ATOM 684 O O . CYS A 1 85 ? -4.425 -10.730 5.863 1.00 91.94 85 CYS A O 1
ATOM 686 N N . ARG A 1 86 ? -4.436 -11.454 3.745 1.00 85.50 86 ARG A N 1
ATOM 687 C CA . ARG A 1 86 ? -5.558 -12.390 3.937 1.00 85.50 86 ARG A CA 1
ATOM 688 C C . ARG A 1 86 ? -5.129 -13.719 4.559 1.00 85.50 86 ARG A C 1
ATOM 690 O O . ARG A 1 86 ? -5.934 -14.357 5.224 1.00 85.50 86 ARG A O 1
ATOM 697 N N . ALA A 1 87 ? -3.900 -14.170 4.315 1.00 83.12 87 ALA A N 1
ATOM 698 C CA . ALA A 1 87 ? -3.398 -15.428 4.865 1.00 83.12 87 ALA A CA 1
ATOM 699 C C . ALA A 1 87 ? -2.969 -15.296 6.338 1.00 83.12 87 ALA A C 1
ATOM 701 O O . ALA A 1 87 ? -3.158 -16.229 7.114 1.00 83.12 87 ALA A O 1
ATOM 702 N N . GLU A 1 88 ? -2.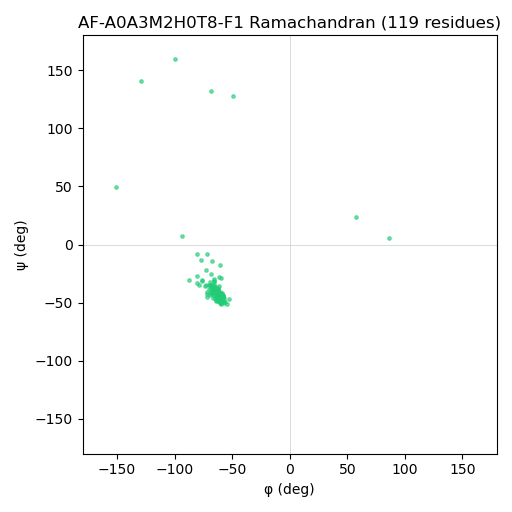425 -14.143 6.738 1.00 72.12 88 GLU A N 1
ATOM 703 C CA . GLU A 1 88 ? -1.978 -13.882 8.116 1.00 72.12 88 GLU A CA 1
ATOM 704 C C . GLU A 1 88 ? -3.134 -13.822 9.140 1.00 72.12 88 GLU A C 1
ATOM 706 O O . GLU A 1 88 ? -2.894 -13.922 10.340 1.00 72.12 88 GLU A O 1
ATOM 711 N N . THR A 1 89 ? -4.397 -13.717 8.707 1.00 66.19 89 THR A N 1
ATOM 712 C CA . THR A 1 89 ? -5.549 -13.495 9.602 1.00 66.19 89 THR A CA 1
ATOM 713 C C . THR A 1 89 ? -6.285 -14.763 10.064 1.00 66.19 89 THR A C 1
ATOM 715 O O . THR A 1 89 ? -7.312 -14.675 10.739 1.00 66.19 89 THR A O 1
ATOM 718 N N . LEU A 1 90 ? -5.760 -15.957 9.762 1.00 59.94 90 LEU A N 1
ATOM 719 C CA . LEU A 1 90 ? -6.448 -17.243 9.970 1.00 59.94 90 LEU A CA 1
ATOM 720 C C . LEU A 1 90 ? -6.839 -17.569 11.427 1.00 59.94 90 LEU A C 1
ATOM 722 O O . LEU A 1 90 ? -7.698 -18.425 11.638 1.00 59.94 90 LEU A O 1
ATOM 726 N N . GLU A 1 91 ? -6.260 -16.910 12.433 1.00 55.84 91 GLU A N 1
ATOM 727 C CA . GLU A 1 91 ? -6.509 -17.235 13.846 1.00 55.84 91 GLU A CA 1
ATOM 728 C C . GLU A 1 91 ? -7.862 -16.725 14.392 1.00 55.84 91 GLU A C 1
ATOM 730 O O . GLU A 1 91 ? -8.287 -17.176 15.455 1.00 55.84 91 GLU A O 1
ATOM 735 N N . SER A 1 92 ? -8.580 -15.823 13.696 1.00 59.94 92 SER A N 1
ATOM 736 C CA . SER A 1 92 ? -9.823 -15.216 14.231 1.00 59.94 92 SER A CA 1
ATO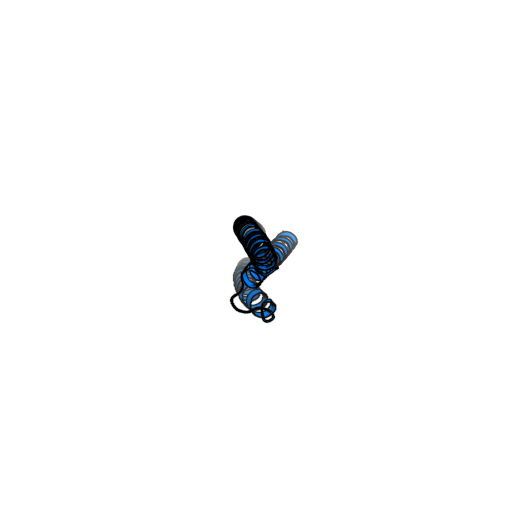M 737 C C . SER A 1 92 ? -10.867 -14.794 13.180 1.00 59.94 92 SER A C 1
ATOM 739 O O . SER A 1 92 ? -11.404 -13.688 13.227 1.00 59.94 92 SER A O 1
ATOM 741 N N . ILE A 1 93 ? -11.186 -15.695 12.247 1.00 63.00 93 ILE A N 1
ATOM 742 C CA . ILE A 1 93 ? -12.095 -15.456 11.109 1.00 63.00 93 ILE A CA 1
ATOM 743 C C . ILE A 1 93 ? -13.436 -14.813 11.534 1.00 63.00 93 ILE A C 1
ATOM 745 O O . ILE A 1 93 ? -14.158 -15.339 12.380 1.00 63.00 93 ILE A O 1
ATOM 749 N N . GLY A 1 94 ? -13.800 -13.706 10.888 1.00 64.31 94 GLY A N 1
ATOM 750 C CA . GLY A 1 94 ? -15.050 -12.964 11.040 1.00 64.31 94 GLY A CA 1
ATOM 751 C C . GLY A 1 94 ? -15.073 -11.927 12.167 1.00 64.31 94 GLY A C 1
ATOM 752 O O . GLY A 1 94 ? -16.136 -11.363 12.431 1.00 64.31 94 GLY A O 1
ATOM 753 N N . THR A 1 95 ? -13.952 -11.672 12.849 1.00 77.69 95 THR A N 1
ATOM 754 C CA . THR A 1 95 ? -13.911 -10.777 14.021 1.00 77.69 95 THR A CA 1
ATOM 755 C C . THR A 1 95 ? -13.403 -9.367 13.689 1.00 77.69 95 THR A C 1
ATOM 757 O O . THR A 1 95 ? -12.711 -9.144 12.697 1.00 77.69 95 THR A O 1
ATOM 760 N N . ARG A 1 96 ? -13.710 -8.379 14.542 1.00 76.81 96 ARG A N 1
ATOM 761 C CA . ARG A 1 96 ? -13.121 -7.027 14.439 1.00 76.81 96 ARG A CA 1
ATOM 762 C C . ARG A 1 96 ? -11.600 -7.040 14.609 1.00 76.81 96 ARG A C 1
ATOM 764 O O . ARG A 1 96 ? -10.900 -6.314 13.909 1.00 76.81 96 ARG A O 1
ATOM 771 N N . ALA A 1 97 ? -11.094 -7.916 15.480 1.00 79.62 97 ALA A N 1
ATOM 772 C CA . ALA A 1 97 ? -9.662 -8.1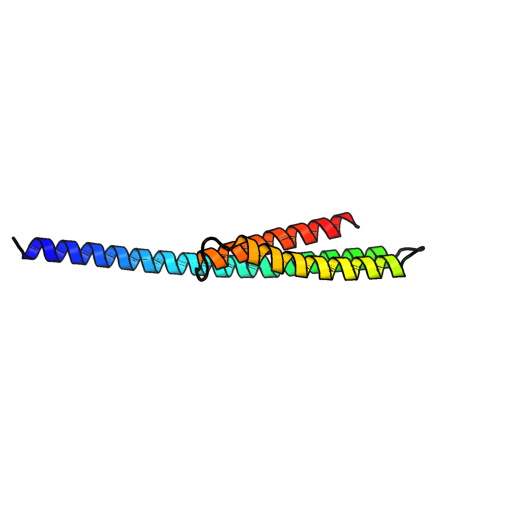40 15.656 1.00 79.62 97 ALA A CA 1
ATOM 773 C C . ALA A 1 97 ? -9.001 -8.615 14.351 1.00 79.62 97 ALA A C 1
ATOM 775 O O . ALA A 1 97 ? -7.951 -8.102 13.975 1.00 79.62 97 ALA A O 1
ATOM 776 N N . GLU A 1 98 ? -9.656 -9.514 13.609 1.00 82.94 98 GLU A N 1
ATOM 777 C CA . GLU A 1 98 ? -9.208 -9.933 12.279 1.00 82.94 98 GLU A CA 1
ATOM 778 C C . GLU A 1 98 ? -9.069 -8.748 11.322 1.00 82.94 98 GLU A C 1
ATOM 780 O O . GLU A 1 98 ? -8.045 -8.587 10.657 1.00 82.94 98 GLU A O 1
ATOM 785 N N . ARG A 1 99 ? -10.097 -7.895 11.267 1.00 86.31 99 ARG A N 1
ATOM 786 C CA . ARG A 1 99 ? -10.112 -6.732 10.380 1.00 86.31 99 ARG A CA 1
ATOM 787 C C . ARG A 1 99 ? -9.002 -5.745 10.735 1.00 86.31 99 ARG A C 1
ATOM 789 O O . ARG A 1 99 ? -8.309 -5.283 9.831 1.00 86.31 99 ARG A O 1
ATOM 796 N N . ALA A 1 100 ? -8.816 -5.439 12.017 1.00 88.62 100 ALA A N 1
ATOM 797 C CA . ALA A 1 100 ? -7.745 -4.556 12.470 1.00 88.62 100 ALA A CA 1
ATOM 798 C C . ALA A 1 100 ? -6.358 -5.125 12.122 1.00 88.62 100 ALA A C 1
ATOM 800 O O . ALA A 1 100 ? -5.519 -4.401 11.587 1.00 88.62 100 ALA A O 1
ATOM 801 N N . ASN A 1 101 ? -6.144 -6.428 12.332 1.00 89.06 101 ASN A N 1
ATOM 802 C CA . ASN A 1 101 ? -4.897 -7.104 11.968 1.00 89.06 101 ASN A CA 1
ATOM 803 C C . ASN A 1 101 ? -4.646 -7.071 10.455 1.00 89.06 101 ASN A C 1
ATOM 805 O O . ASN A 1 101 ? -3.525 -6.811 10.021 1.00 89.06 101 ASN A O 1
ATOM 809 N N . ASN A 1 102 ? -5.689 -7.279 9.645 1.00 91.94 102 ASN A N 1
ATOM 810 C CA . ASN A 1 102 ? -5.587 -7.186 8.191 1.00 91.94 102 ASN A CA 1
ATOM 811 C C . ASN A 1 102 ? -5.154 -5.777 7.761 1.00 91.94 102 ASN A C 1
ATOM 813 O O . ASN A 1 102 ? -4.173 -5.631 7.035 1.00 91.94 102 ASN A O 1
ATOM 817 N N . LEU A 1 103 ? -5.818 -4.737 8.283 1.00 94.44 103 LEU A N 1
ATOM 818 C CA . LEU A 1 103 ? -5.461 -3.344 8.004 1.00 94.44 103 LEU A CA 1
ATOM 819 C C . LEU A 1 103 ? -4.006 -3.048 8.392 1.00 94.44 103 LEU A C 1
ATOM 821 O O . LEU A 1 103 ? -3.265 -2.481 7.593 1.00 94.44 103 LEU A O 1
ATOM 825 N N . GLN A 1 104 ? -3.568 -3.484 9.576 1.00 94.88 104 GLN A N 1
ATOM 826 C CA . GLN A 1 104 ? -2.181 -3.322 10.023 1.00 94.88 104 GLN A CA 1
ATOM 827 C C . GLN A 1 104 ? -1.179 -4.040 9.113 1.00 94.88 104 GLN A C 1
ATOM 829 O O . GLN A 1 104 ? -0.136 -3.468 8.783 1.00 94.88 104 GLN A O 1
ATOM 834 N N . CYS A 1 105 ? -1.489 -5.264 8.675 1.00 95.31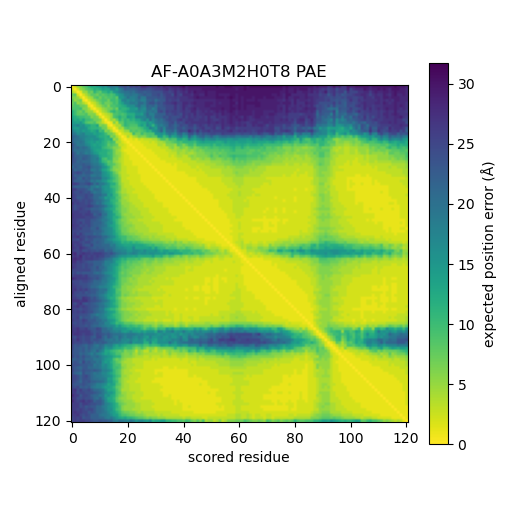 105 CYS A N 1
ATOM 835 C CA . CYS A 1 105 ? -0.666 -5.971 7.700 1.00 95.31 105 CYS A CA 1
ATOM 836 C C . CYS A 1 105 ? -0.565 -5.173 6.399 1.00 95.31 105 CYS A C 1
ATOM 838 O O . CYS A 1 105 ? 0.542 -4.912 5.928 1.00 95.31 105 CYS A O 1
ATOM 840 N N . MET A 1 106 ? -1.697 -4.724 5.846 1.00 97.38 106 MET A N 1
ATOM 841 C CA . MET A 1 106 ? -1.708 -3.981 4.586 1.00 97.38 106 MET A CA 1
ATOM 842 C C . MET A 1 106 ? -0.894 -2.689 4.696 1.00 97.38 106 MET A C 1
ATOM 844 O O . MET A 1 106 ? -0.050 -2.447 3.838 1.00 97.38 106 MET A O 1
ATOM 848 N N . ILE A 1 107 ? -1.064 -1.907 5.770 1.00 98.25 107 ILE A N 1
ATOM 849 C CA . ILE A 1 107 ? -0.269 -0.692 6.030 1.00 98.25 107 ILE A CA 1
ATOM 850 C C . ILE A 1 107 ? 1.224 -1.022 6.009 1.00 98.25 107 ILE A C 1
ATOM 852 O O . ILE A 1 107 ? 2.000 -0.394 5.286 1.00 98.25 107 ILE A O 1
ATOM 856 N N . LYS A 1 108 ? 1.637 -2.047 6.764 1.00 98.06 108 LYS A N 1
ATOM 857 C CA . LYS A 1 108 ? 3.038 -2.471 6.820 1.00 98.06 108 LYS A CA 1
ATOM 858 C C . LYS A 1 108 ? 3.563 -2.844 5.435 1.00 98.06 108 LYS A C 1
ATOM 860 O O . LYS A 1 108 ? 4.665 -2.436 5.076 1.00 98.06 108 LYS A O 1
ATOM 865 N N . LYS A 1 109 ? 2.792 -3.595 4.649 1.00 98.19 109 LYS A N 1
ATOM 866 C CA . LYS A 1 109 ? 3.234 -4.051 3.330 1.00 98.19 109 LYS A CA 1
ATOM 867 C C . LYS A 1 109 ? 3.248 -2.945 2.274 1.00 98.19 109 LYS A C 1
ATOM 869 O O . LYS A 1 109 ? 4.190 -2.898 1.490 1.00 98.19 109 LYS A O 1
ATOM 874 N N . TYR A 1 110 ? 2.307 -2.001 2.297 1.00 98.50 110 TYR A N 1
ATOM 875 C CA . TYR A 1 110 ? 2.385 -0.808 1.443 1.00 98.50 110 TYR A CA 1
ATOM 876 C C . TYR A 1 110 ? 3.562 0.100 1.815 1.00 98.50 110 TYR A C 1
ATOM 878 O O . TYR A 1 110 ? 4.175 0.700 0.937 1.00 98.50 110 TYR A O 1
ATOM 886 N N . LYS A 1 111 ? 3.944 0.149 3.094 1.00 98.50 111 LYS A N 1
ATOM 887 C CA . LYS A 1 111 ? 5.173 0.825 3.525 1.00 98.50 111 LYS A CA 1
ATOM 888 C C . LYS A 1 111 ? 6.438 0.116 3.033 1.00 98.50 111 LYS A C 1
ATOM 890 O O . LYS A 1 111 ? 7.398 0.769 2.640 1.00 98.50 111 LYS A O 1
ATOM 895 N N . GLU A 1 112 ? 6.452 -1.216 3.019 1.00 98.44 112 GLU A N 1
ATOM 896 C CA . GLU A 1 112 ? 7.539 -1.996 2.404 1.00 98.44 112 GLU A CA 1
ATOM 897 C C . GLU A 1 112 ? 7.618 -1.743 0.881 1.00 98.44 112 GLU A C 1
ATOM 899 O O . GLU A 1 112 ? 8.717 -1.539 0.363 1.00 98.44 112 GLU A O 1
ATOM 904 N N . LYS A 1 113 ? 6.468 -1.665 0.189 1.00 98.31 113 LYS A N 1
ATOM 905 C CA . LYS A 1 113 ? 6.361 -1.291 -1.237 1.00 98.31 113 LYS A CA 1
ATOM 906 C C . LYS A 1 113 ? 6.921 0.114 -1.503 1.00 98.31 113 LYS A C 1
ATOM 908 O O . LYS A 1 113 ? 7.723 0.288 -2.415 1.00 98.31 113 LYS A O 1
ATOM 913 N N . GLU A 1 114 ? 6.563 1.096 -0.675 1.00 98.31 114 GLU A N 1
ATOM 914 C CA . GLU A 1 114 ? 7.109 2.462 -0.737 1.00 98.31 114 GLU A CA 1
ATOM 915 C C . GLU A 1 114 ? 8.644 2.465 -0.627 1.00 98.31 114 GLU A C 1
ATOM 917 O O . GLU A 1 114 ? 9.336 3.069 -1.445 1.00 98.31 114 GLU A O 1
ATOM 922 N N . ILE A 1 115 ? 9.198 1.762 0.369 1.00 98.19 115 ILE A N 1
ATOM 923 C CA . ILE A 1 115 ? 10.652 1.667 0.577 1.00 98.19 115 ILE A CA 1
ATOM 924 C C . ILE A 1 115 ? 11.338 1.012 -0.627 1.00 98.19 115 ILE A C 1
ATOM 926 O O . ILE A 1 115 ? 12.415 1.453 -1.026 1.00 98.19 115 ILE A O 1
ATOM 930 N N . PHE A 1 116 ? 10.725 -0.022 -1.207 1.00 97.75 116 PHE A N 1
ATOM 931 C CA . PHE A 1 116 ? 11.245 -0.696 -2.392 1.00 97.75 116 PHE A CA 1
ATOM 932 C C . PHE A 1 116 ? 11.387 0.267 -3.578 1.00 97.75 116 PHE A C 1
ATOM 934 O O . PHE A 1 116 ? 12.478 0.365 -4.135 1.00 97.75 116 PHE A O 1
ATOM 941 N N . PHE A 1 117 ? 10.338 1.019 -3.929 1.00 97.44 117 PHE A N 1
ATOM 942 C CA . PHE A 1 117 ? 10.408 1.962 -5.052 1.00 97.44 117 PHE A CA 1
ATOM 943 C C . PHE A 1 117 ? 11.322 3.156 -4.768 1.00 97.44 117 PHE A C 1
ATOM 945 O O . PHE A 1 117 ? 12.070 3.568 -5.652 1.00 97.44 117 PHE A O 1
ATOM 952 N N . LYS A 1 118 ? 11.372 3.643 -3.522 1.00 96.56 118 LYS A N 1
ATOM 953 C CA . LYS A 1 118 ? 12.349 4.665 -3.111 1.00 96.56 118 LYS A CA 1
ATOM 954 C C . LYS A 1 118 ? 13.802 4.232 -3.286 1.00 96.56 118 LYS A C 1
ATOM 956 O O . LYS A 1 118 ? 14.652 5.090 -3.464 1.00 96.56 118 LYS A O 1
ATOM 961 N N . ALA A 1 119 ? 14.099 2.936 -3.204 1.00 95.38 119 ALA A N 1
ATOM 962 C CA . ALA A 1 119 ? 15.455 2.419 -3.380 1.00 95.38 119 ALA A CA 1
ATOM 963 C C . ALA A 1 119 ? 15.879 2.286 -4.857 1.00 95.38 119 ALA A C 1
ATOM 965 O O . ALA A 1 119 ? 17.034 1.955 -5.121 1.00 95.38 119 ALA A O 1
ATOM 966 N N . ILE A 1 120 ? 14.952 2.482 -5.803 1.00 90.62 120 ILE A N 1
ATOM 967 C CA . ILE A 1 120 ? 15.215 2.422 -7.251 1.00 90.62 120 ILE A CA 1
ATOM 968 C C . ILE A 1 120 ? 15.678 3.779 -7.798 1.00 90.62 120 ILE A C 1
ATOM 970 O O . ILE A 1 120 ? 16.437 3.806 -8.768 1.00 90.62 120 ILE A O 1
ATOM 974 N N . ILE A 1 121 ? 15.214 4.867 -7.182 1.00 85.88 121 ILE A N 1
ATOM 975 C CA . ILE A 1 121 ? 15.574 6.260 -7.487 1.00 85.88 121 ILE A CA 1
ATOM 976 C C . ILE A 1 121 ? 16.970 6.561 -6.931 1.00 85.88 121 ILE A C 1
ATOM 978 O O . ILE A 1 121 ? 17.784 7.166 -7.666 1.00 85.88 121 ILE A O 1
#